Protein AF-A0AAW7U6W5-F1 (afdb_monomer_lite)

Foldseek 3Di:
DPVVVVVVVVVPDDPPPDLDPVVLVVLVVQQVVLVPDPCCVPPNRVSVVVNVVSVVVVVVVVVVVVVVVVVVVVVVVLPPFDADCPPQVPLVPPLVLFDWDDDPSVRFIFTGGSRNTGDGTD

pLDDT: mean 80.53, std 15.98, range [48.88, 97.25]

Radius of gyration: 28.73 Å; chains: 1; bounding box: 65×25×68 Å

Structure (mmCIF, N/CA/C/O backbone):
data_AF-A0AAW7U6W5-F1
#
_entry.id   AF-A0AAW7U6W5-F1
#
loop_
_atom_site.group_PDB
_atom_site.id
_atom_site.type_symbol
_atom_site.label_atom_id
_atom_site.label_alt_id
_atom_site.label_comp_id
_atom_site.label_asym_id
_atom_site.label_entity_id
_atom_site.label_seq_id
_atom_site.pdbx_PDB_ins_code
_atom_site.Cartn_x
_atom_site.Cartn_y
_atom_site.Cartn_z
_atom_site.occupancy
_atom_site.B_iso_or_equiv
_atom_site.auth_seq_id
_atom_site.auth_comp_id
_atom_site.auth_asym_id
_atom_site.auth_atom_id
_atom_site.pdbx_PDB_model_num
ATOM 1 N N . MET A 1 1 ? -26.420 13.282 -34.050 1.00 49.53 1 MET A N 1
ATOM 2 C CA . MET A 1 1 ? -26.349 13.558 -32.595 1.00 49.53 1 MET A CA 1
ATOM 3 C C . MET A 1 1 ? -26.467 12.297 -31.712 1.00 49.53 1 MET A C 1
ATOM 5 O O . MET A 1 1 ? -26.846 12.411 -30.561 1.00 49.53 1 MET A O 1
ATOM 9 N N . LYS A 1 2 ? -26.113 11.088 -32.197 1.00 52.47 2 LYS A N 1
ATOM 10 C CA . LYS A 1 2 ? -26.179 9.834 -31.404 1.00 52.47 2 LYS A CA 1
ATOM 11 C C . LYS A 1 2 ? -24.829 9.360 -30.837 1.00 52.47 2 LYS A C 1
ATOM 13 O O . LYS A 1 2 ? -24.811 8.529 -29.944 1.00 52.47 2 LYS A O 1
ATOM 18 N N . LYS A 1 3 ? -23.702 9.899 -31.324 1.00 54.91 3 LYS A N 1
ATOM 19 C CA . LYS A 1 3 ? -22.348 9.456 -30.929 1.00 54.91 3 LYS A CA 1
ATOM 20 C C . LYS A 1 3 ? -21.832 10.088 -29.626 1.00 54.91 3 LYS A C 1
ATOM 22 O O . LYS A 1 3 ? -20.951 9.521 -29.002 1.00 54.91 3 LYS A O 1
ATOM 27 N N . PHE A 1 4 ? -22.403 11.214 -29.193 1.00 55.28 4 PHE A N 1
ATOM 28 C CA . PHE A 1 4 ? -21.968 11.915 -27.974 1.00 55.28 4 PHE A CA 1
ATOM 29 C C . PHE A 1 4 ? -22.601 11.376 -26.684 1.00 55.28 4 PHE A C 1
ATOM 31 O O . PHE A 1 4 ? -22.027 11.538 -25.614 1.00 55.28 4 PHE A O 1
ATOM 38 N N . VAL A 1 5 ? -23.742 10.684 -26.772 1.00 58.44 5 VAL A N 1
ATOM 39 C CA . VAL A 1 5 ? -24.439 10.139 -25.592 1.00 58.44 5 VAL A CA 1
ATOM 40 C C . VAL A 1 5 ? -23.678 8.953 -24.985 1.00 58.44 5 VAL A C 1
ATOM 42 O O . VAL A 1 5 ? -23.686 8.774 -23.772 1.00 58.44 5 VAL A O 1
ATOM 45 N N . LEU A 1 6 ? -22.951 8.186 -25.806 1.00 54.88 6 LEU A N 1
ATOM 46 C CA . LEU A 1 6 ? -22.200 7.015 -25.344 1.00 54.88 6 LEU A CA 1
ATOM 47 C C . LEU A 1 6 ? -20.963 7.389 -24.505 1.00 54.88 6 LEU A C 1
ATOM 49 O O . LEU A 1 6 ? -20.530 6.597 -23.677 1.00 54.88 6 LEU A O 1
ATOM 53 N N . MET A 1 7 ? -20.400 8.590 -24.690 1.00 54.94 7 MET A N 1
ATOM 54 C CA . MET A 1 7 ? -19.175 8.989 -23.985 1.00 54.94 7 MET A CA 1
ATOM 55 C C . MET A 1 7 ? -19.435 9.496 -22.557 1.00 54.94 7 MET A C 1
ATOM 57 O O . MET A 1 7 ? -18.565 9.391 -21.700 1.00 54.94 7 MET A O 1
ATOM 61 N N . ILE A 1 8 ? -20.642 9.999 -22.277 1.00 58.41 8 ILE A N 1
ATOM 62 C CA . ILE A 1 8 ? -21.007 10.546 -20.958 1.00 58.41 8 ILE A CA 1
ATOM 63 C C . ILE A 1 8 ? -21.337 9.424 -19.953 1.00 58.41 8 ILE A C 1
ATOM 65 O O . ILE A 1 8 ? -21.157 9.597 -18.752 1.00 58.41 8 ILE A O 1
ATOM 69 N N . LEU A 1 9 ? -21.741 8.239 -20.425 1.00 53.97 9 LEU A N 1
ATOM 70 C CA . LEU A 1 9 ? -22.121 7.108 -19.566 1.00 53.97 9 LEU A CA 1
ATOM 71 C C . LEU A 1 9 ? -20.937 6.312 -18.984 1.00 53.97 9 LEU A C 1
ATOM 73 O O . LEU A 1 9 ? -21.132 5.558 -18.037 1.00 53.97 9 LEU A O 1
ATOM 77 N N . LEU A 1 10 ? -19.718 6.489 -19.503 1.00 55.97 10 LEU A N 1
ATOM 78 C CA . LEU A 1 10 ? -18.516 5.782 -19.028 1.00 55.97 10 LEU A CA 1
ATOM 79 C C . LEU A 1 10 ? -17.794 6.483 -17.863 1.00 55.97 10 LEU A C 1
ATOM 81 O O . LEU A 1 10 ? -16.914 5.888 -17.252 1.00 55.97 10 LEU A O 1
ATOM 85 N N . PHE A 1 11 ? -18.172 7.719 -17.527 1.00 55.28 11 PHE A N 1
ATOM 86 C CA . PHE A 1 11 ? -17.549 8.489 -16.440 1.00 55.28 11 PHE A CA 1
ATOM 87 C C . PHE A 1 11 ? -18.251 8.345 -15.078 1.00 55.28 11 PHE A C 1
ATOM 89 O O . PHE A 1 11 ? -17.796 8.919 -14.094 1.00 55.28 11 PHE A O 1
ATOM 96 N N . ALA A 1 12 ? -19.357 7.598 -14.994 1.00 56.03 12 ALA A N 1
ATOM 97 C CA . ALA A 1 12 ? -20.267 7.665 -13.847 1.00 56.03 12 ALA A CA 1
ATOM 98 C C . ALA A 1 12 ? -20.014 6.645 -12.717 1.00 56.03 12 ALA A C 1
ATOM 100 O O . ALA A 1 12 ? -20.764 6.640 -11.745 1.00 56.03 12 ALA A O 1
ATOM 101 N N . SER A 1 13 ? -19.000 5.781 -12.792 1.00 52.22 13 SER A N 1
ATOM 102 C CA . SER A 1 13 ? -18.887 4.651 -11.853 1.00 52.22 13 SER A CA 1
ATOM 103 C C . SER A 1 13 ? -17.483 4.446 -11.291 1.00 52.22 13 SER A C 1
ATOM 105 O O . SER A 1 13 ? -16.871 3.398 -11.471 1.00 52.22 13 SER A O 1
ATOM 107 N N . THR A 1 14 ? -16.992 5.430 -10.542 1.00 56.03 14 THR A N 1
ATOM 108 C CA . THR A 1 14 ? -15.985 5.192 -9.497 1.00 56.03 14 THR A CA 1
ATOM 109 C C . THR A 1 14 ? -16.473 5.824 -8.201 1.00 56.03 14 THR A C 1
ATOM 111 O O . THR A 1 14 ? -16.015 6.888 -7.788 1.00 56.03 14 THR A O 1
ATOM 114 N N . SER A 1 15 ? -17.458 5.187 -7.570 1.00 48.88 15 SER A N 1
ATOM 115 C CA . SER A 1 15 ? -17.798 5.468 -6.179 1.00 48.88 15 SER A CA 1
ATOM 116 C C . SER A 1 15 ? -16.624 5.006 -5.318 1.00 48.88 15 SER A C 1
ATOM 118 O O . SER A 1 15 ? -16.520 3.836 -4.959 1.00 48.88 15 SER A O 1
ATOM 120 N N . SER A 1 16 ? -15.694 5.915 -5.039 1.00 58.03 16 SER A N 1
ATOM 121 C CA . SER A 1 16 ? -14.663 5.706 -4.028 1.00 58.03 16 SER A CA 1
ATOM 122 C C . SER A 1 16 ? -15.344 5.741 -2.664 1.00 58.03 16 SER A C 1
ATOM 124 O O . SER A 1 16 ? -15.459 6.796 -2.046 1.00 58.03 16 SER A O 1
ATOM 126 N N . PHE A 1 17 ? -15.856 4.596 -2.216 1.00 60.72 17 PHE A N 1
ATOM 127 C CA . PHE A 1 17 ? -16.345 4.425 -0.851 1.00 60.72 17 PHE A CA 1
ATOM 128 C C . PHE A 1 17 ? -15.138 4.362 0.085 1.00 60.72 17 PHE A C 1
ATOM 130 O O . PHE A 1 17 ? -14.693 3.285 0.465 1.00 60.72 17 PHE A O 1
ATOM 137 N N . ALA A 1 18 ? -14.553 5.512 0.405 1.00 69.19 18 ALA A N 1
ATOM 138 C CA . ALA A 1 18 ? -13.597 5.588 1.498 1.00 69.19 18 ALA A CA 1
ATOM 139 C C . ALA A 1 18 ? -14.362 5.408 2.814 1.00 69.19 18 ALA A C 1
ATOM 141 O O . ALA A 1 18 ? -15.417 6.017 3.003 1.00 69.19 18 ALA A O 1
ATOM 142 N N . VAL A 1 19 ? -13.846 4.559 3.703 1.00 79.00 19 VAL A N 1
ATOM 143 C CA . VAL A 1 19 ? -14.361 4.471 5.072 1.00 79.00 19 VAL A CA 1
ATOM 144 C C . VAL A 1 19 ? -14.105 5.819 5.750 1.00 79.00 19 VAL A C 1
ATOM 146 O O . VAL A 1 19 ? -12.971 6.294 5.775 1.00 79.00 19 VAL A O 1
ATOM 149 N N . ASP A 1 20 ? -15.163 6.456 6.251 1.00 86.38 20 ASP A N 1
ATOM 150 C CA . ASP A 1 20 ? -15.054 7.740 6.943 1.00 86.38 20 ASP A CA 1
ATOM 151 C C . ASP A 1 20 ? -14.384 7.529 8.316 1.00 86.38 20 ASP A C 1
ATOM 153 O O . ASP A 1 20 ? -14.931 6.787 9.143 1.00 86.38 20 ASP A O 1
ATOM 157 N N . PRO A 1 21 ? -13.226 8.162 8.594 1.00 86.50 21 PRO A N 1
ATOM 158 C CA . PRO A 1 21 ? -12.551 8.030 9.884 1.00 86.50 21 PRO A CA 1
ATOM 159 C C . PRO A 1 21 ? -13.430 8.470 11.063 1.00 86.50 21 PRO A C 1
ATOM 161 O O . PRO A 1 21 ? -13.305 7.915 12.156 1.00 86.50 21 PRO A O 1
ATOM 164 N N . PHE A 1 22 ? -14.348 9.420 10.855 1.00 91.69 22 PHE A N 1
ATOM 165 C CA . PHE A 1 22 ? -15.279 9.850 11.896 1.00 91.69 22 PHE A CA 1
ATOM 166 C C . PHE A 1 22 ? -16.277 8.745 12.266 1.00 91.69 22 PHE A C 1
ATOM 168 O O . PHE A 1 22 ? -16.563 8.532 13.447 1.00 91.69 22 PHE A O 1
ATOM 175 N N . GLU A 1 23 ? -16.786 8.007 11.278 1.00 90.12 23 GLU A N 1
ATOM 176 C CA . GLU A 1 23 ? -17.698 6.888 11.525 1.00 90.12 23 GLU A CA 1
ATOM 177 C C . GLU A 1 23 ? -16.985 5.735 12.244 1.00 90.12 23 GLU A C 1
ATOM 179 O O . GLU A 1 23 ? -17.552 5.156 13.172 1.00 90.12 23 GLU A O 1
ATOM 184 N N . VAL A 1 24 ? -15.718 5.456 11.918 1.00 93.38 24 VAL A N 1
ATOM 185 C CA . VAL A 1 24 ? -14.913 4.460 12.652 1.00 93.38 24 VAL A CA 1
ATOM 186 C C . VAL A 1 24 ? -14.775 4.848 14.124 1.00 93.38 24 VAL A C 1
ATOM 188 O O . VAL A 1 24 ? -15.095 4.041 14.996 1.00 93.38 24 VAL A O 1
ATOM 191 N N . GLU A 1 25 ? -14.380 6.091 14.418 1.00 94.31 25 GLU A N 1
ATOM 192 C CA . GLU A 1 25 ? -14.225 6.578 15.797 1.00 94.31 25 GLU A CA 1
ATOM 193 C C . GLU A 1 25 ? -15.556 6.536 16.569 1.00 94.31 25 GLU A C 1
ATOM 195 O O . GLU A 1 25 ? -15.628 6.146 17.743 1.00 94.31 25 GLU A O 1
ATOM 200 N N . ARG A 1 26 ? -16.649 6.917 15.902 1.00 95.75 26 ARG A N 1
ATOM 201 C CA . ARG A 1 26 ? -17.996 6.865 16.469 1.00 95.75 26 ARG A CA 1
ATOM 202 C C . ARG A 1 26 ? -18.386 5.435 16.846 1.00 95.75 26 ARG A C 1
ATOM 204 O O . ARG A 1 26 ? -18.859 5.214 17.964 1.00 95.75 26 ARG A O 1
ATOM 211 N N . VAL A 1 27 ? -18.195 4.477 15.940 1.00 96.19 27 VAL A N 1
ATOM 212 C CA . VAL A 1 27 ? -18.525 3.060 16.164 1.00 96.19 27 VAL A CA 1
ATOM 213 C C . VAL A 1 27 ? -17.603 2.446 17.220 1.00 96.19 27 VAL A C 1
ATOM 215 O O . VAL A 1 27 ? -18.064 1.673 18.063 1.00 96.19 27 VAL A O 1
ATOM 218 N N . GLU A 1 28 ? -16.331 2.841 17.260 1.00 96.88 28 GLU A N 1
ATOM 219 C CA . GLU A 1 28 ? -15.380 2.428 18.292 1.00 96.88 28 GLU A CA 1
ATOM 220 C C . GLU A 1 28 ? -15.840 2.851 19.693 1.00 96.88 28 GLU A C 1
ATOM 222 O O . GLU A 1 28 ? -15.861 2.038 20.626 1.00 96.88 28 GLU A O 1
ATOM 227 N N . ARG A 1 29 ? -16.301 4.099 19.841 1.00 96.44 29 ARG A N 1
ATOM 228 C CA . ARG A 1 29 ? -16.856 4.600 21.106 1.00 96.44 29 ARG A CA 1
ATOM 229 C C . ARG A 1 29 ? -18.088 3.798 21.534 1.00 96.44 29 ARG A C 1
ATOM 231 O O . ARG A 1 29 ? -18.183 3.411 22.701 1.00 96.44 29 ARG A O 1
ATOM 238 N N . SER A 1 30 ? -18.994 3.495 20.605 1.00 96.06 30 SER A N 1
ATOM 239 C CA . SER A 1 30 ? -20.170 2.650 20.867 1.00 96.06 30 SER A CA 1
ATOM 240 C C . SER A 1 30 ? -19.777 1.232 21.291 1.00 96.06 30 SER A C 1
ATOM 242 O O . SER A 1 30 ? -20.274 0.732 22.299 1.00 96.06 30 SER A O 1
ATOM 244 N N . CYS A 1 31 ? -18.813 0.615 20.603 1.00 97.25 31 CYS A N 1
ATOM 245 C CA . CYS A 1 31 ? -18.270 -0.693 20.970 1.00 97.25 31 CYS A CA 1
ATOM 246 C C . CYS A 1 31 ? -17.680 -0.691 22.391 1.00 97.25 31 CYS A C 1
ATOM 248 O O . CYS A 1 31 ? -17.894 -1.627 23.165 1.00 97.25 31 CYS A O 1
ATOM 250 N N . LYS A 1 32 ? -16.971 0.376 22.781 1.00 96.88 32 LYS A N 1
ATOM 251 C CA . LYS A 1 32 ? -16.437 0.520 24.143 1.00 96.88 32 LYS A CA 1
ATOM 252 C C . LYS A 1 32 ? -17.551 0.554 25.193 1.00 96.88 32 LYS A C 1
ATOM 254 O O . LYS A 1 32 ? -17.427 -0.108 26.224 1.00 96.88 32 LYS A O 1
ATOM 259 N N . HIS A 1 33 ? -18.643 1.270 24.920 1.00 95.94 33 HIS A N 1
ATOM 260 C CA . HIS A 1 33 ? -19.814 1.285 25.798 1.00 95.94 33 HIS A CA 1
ATOM 261 C C . HIS A 1 33 ? -20.467 -0.097 25.910 1.00 95.94 33 HIS A C 1
ATOM 263 O O . HIS A 1 33 ? -20.682 -0.574 27.025 1.00 95.94 33 HIS A O 1
ATOM 269 N N . GLU A 1 34 ? -20.707 -0.777 24.788 1.00 95.81 34 GLU A N 1
ATOM 270 C CA . GLU A 1 34 ? -21.303 -2.119 24.766 1.00 95.81 34 GLU A CA 1
ATOM 271 C C . GLU A 1 3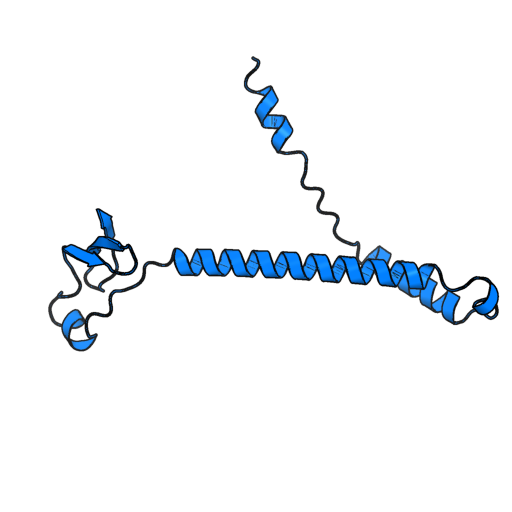4 ? -20.456 -3.145 25.531 1.00 95.81 34 GLU A C 1
ATOM 273 O O . GLU A 1 34 ? -20.988 -3.913 26.331 1.00 95.81 34 GLU A O 1
ATOM 278 N N . LYS A 1 35 ? -19.126 -3.112 25.373 1.00 95.50 35 LYS A N 1
ATOM 279 C CA . LYS A 1 35 ? -18.201 -4.000 26.099 1.00 95.50 35 LYS A CA 1
ATOM 280 C C . LYS A 1 35 ? -18.271 -3.841 27.615 1.00 95.50 35 LYS A C 1
ATOM 282 O O . LYS A 1 35 ? -18.050 -4.825 28.323 1.00 95.50 35 LYS A O 1
ATOM 287 N N . SER A 1 36 ? -18.551 -2.626 28.088 1.00 94.62 36 SER A N 1
ATOM 288 C CA . SER A 1 36 ? -18.702 -2.299 29.513 1.00 94.62 36 SER A CA 1
ATOM 289 C C . SER A 1 36 ? -20.112 -2.543 30.063 1.00 94.62 36 SER A C 1
ATOM 291 O O . SER A 1 36 ? -20.322 -2.443 31.270 1.00 94.62 36 SER A O 1
ATOM 293 N N . SER A 1 37 ? -21.083 -2.864 29.203 1.00 93.94 37 SER A N 1
ATOM 294 C CA . SER A 1 37 ? -22.467 -3.085 29.612 1.00 93.94 37 SER A CA 1
ATOM 295 C C . SER A 1 37 ? -22.635 -4.408 30.354 1.00 93.94 37 SER A C 1
ATOM 297 O O . SER A 1 37 ? -22.196 -5.460 29.893 1.00 93.94 37 SER A O 1
ATOM 299 N N . ILE A 1 38 ? -23.385 -4.381 31.457 1.00 94.31 38 ILE A N 1
ATOM 300 C CA . ILE A 1 38 ? -23.816 -5.593 32.171 1.00 94.31 38 ILE A CA 1
ATOM 301 C C . ILE A 1 38 ? -24.736 -6.482 31.319 1.00 94.31 38 ILE A C 1
ATOM 303 O O . ILE A 1 38 ? -24.879 -7.672 31.575 1.00 94.31 38 ILE A O 1
ATOM 307 N N . LEU A 1 39 ? -25.363 -5.909 30.288 1.00 93.19 39 LEU A N 1
ATOM 308 C CA . LEU A 1 39 ? -26.288 -6.613 29.402 1.00 93.19 39 LEU A CA 1
ATOM 309 C C . LEU A 1 39 ? -25.599 -7.217 28.172 1.00 93.19 39 LEU A C 1
ATOM 311 O O . LEU A 1 39 ? -26.277 -7.785 27.314 1.00 93.19 39 LEU A O 1
ATOM 315 N N . ARG A 1 40 ? -24.269 -7.108 28.080 1.00 93.88 40 ARG A N 1
ATOM 316 C CA . ARG A 1 40 ? -23.475 -7.623 26.961 1.00 93.88 40 ARG A CA 1
ATOM 317 C C . ARG A 1 40 ? -23.746 -9.097 26.684 1.00 93.88 40 ARG A C 1
ATOM 319 O O . ARG A 1 40 ? -23.937 -9.472 25.539 1.00 93.88 40 ARG A O 1
ATOM 326 N N . ASP A 1 41 ? -23.825 -9.928 27.715 1.00 94.12 41 ASP A N 1
ATOM 327 C CA . ASP A 1 41 ? -23.989 -11.373 27.519 1.00 94.12 41 ASP A CA 1
ATOM 328 C C . ASP A 1 41 ? -25.390 -11.736 26.985 1.00 94.12 41 ASP A C 1
ATOM 330 O O . ASP A 1 41 ? -25.596 -12.828 26.463 1.00 94.12 41 ASP A O 1
ATOM 334 N N . ARG A 1 42 ? -26.358 -10.808 27.077 1.00 94.81 42 ARG A N 1
ATOM 335 C CA . ARG A 1 42 ? -27.718 -10.980 26.548 1.00 94.81 42 ARG A CA 1
ATOM 336 C C . ARG A 1 42 ? -27.890 -10.407 25.143 1.00 94.81 42 ARG A C 1
ATOM 338 O O . ARG A 1 42 ? -28.580 -11.019 24.336 1.00 94.81 42 ARG A O 1
ATOM 345 N N . TYR A 1 43 ? -27.326 -9.231 24.870 1.00 93.12 43 TYR A N 1
ATOM 346 C CA . TYR A 1 43 ? -27.536 -8.519 23.599 1.00 93.12 43 TYR A CA 1
ATOM 347 C C . TYR A 1 43 ? -26.315 -8.527 22.673 1.00 93.12 43 TYR A C 1
ATOM 349 O O . TYR A 1 43 ? -26.406 -8.068 21.538 1.00 93.12 43 TYR A O 1
ATOM 357 N N . GLY A 1 44 ? -25.185 -9.054 23.137 1.00 95.06 44 GLY A N 1
ATOM 358 C CA . GLY A 1 44 ? -23.92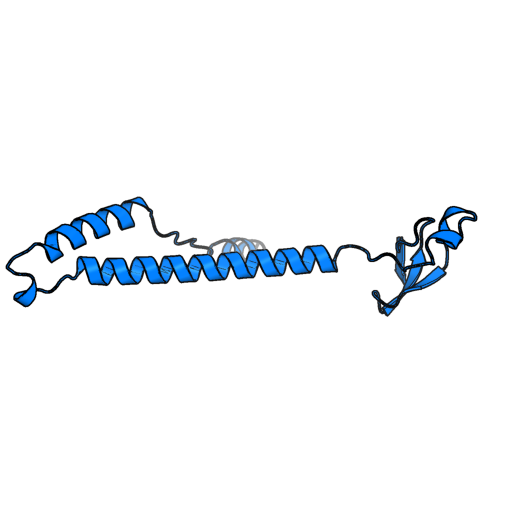0 -9.035 22.420 1.00 95.06 44 GLY A CA 1
ATOM 359 C C . GLY A 1 44 ? -23.298 -7.641 22.348 1.00 95.06 44 GLY A C 1
ATOM 360 O O . GLY A 1 44 ? -23.531 -6.776 23.197 1.00 95.06 44 GLY A O 1
ATOM 361 N N . THR A 1 45 ? -22.478 -7.452 21.315 1.00 96.94 45 THR A N 1
ATOM 362 C CA . THR A 1 45 ? -21.780 -6.195 21.014 1.00 96.94 45 THR A CA 1
ATOM 363 C C . THR A 1 45 ? -21.848 -5.870 19.514 1.00 96.94 45 THR A C 1
ATOM 365 O O . THR A 1 45 ? -20.829 -5.952 18.818 1.00 96.94 45 THR A O 1
ATOM 368 N N . PRO A 1 46 ? -23.034 -5.536 18.975 1.00 96.62 46 PRO A N 1
ATOM 369 C CA . PRO A 1 46 ? -23.221 -5.333 17.538 1.00 96.62 46 PRO A CA 1
ATOM 370 C C . PRO A 1 46 ? -22.355 -4.201 16.963 1.00 96.62 46 PRO A C 1
ATOM 372 O O . PRO A 1 46 ? -21.933 -4.286 15.806 1.00 96.62 46 PRO A O 1
ATOM 375 N N . SER A 1 47 ? -22.038 -3.165 17.750 1.00 96.81 47 SER A N 1
ATOM 376 C CA . SER A 1 47 ? -21.122 -2.103 17.316 1.00 96.81 47 SER A CA 1
ATOM 377 C C . SER A 1 47 ? -19.689 -2.614 17.198 1.00 96.81 47 SER A C 1
ATOM 379 O O . SER A 1 47 ? -18.960 -2.181 16.311 1.00 96.81 47 SER A O 1
ATOM 381 N N . CYS A 1 48 ? -19.270 -3.559 18.042 1.00 96.50 48 CYS A N 1
ATOM 382 C CA . CYS A 1 48 ? -17.953 -4.185 17.909 1.00 96.50 48 CYS A CA 1
ATOM 383 C C . CYS A 1 48 ? -17.869 -5.095 16.680 1.00 96.50 48 CYS A C 1
ATOM 385 O O . CYS A 1 48 ? -16.851 -5.086 15.990 1.00 96.50 48 CYS A O 1
ATOM 387 N N . ASP A 1 49 ? -18.942 -5.825 16.370 1.00 97.00 49 ASP A N 1
ATOM 388 C CA . ASP A 1 49 ? -19.011 -6.635 15.150 1.00 97.00 49 ASP A CA 1
ATOM 389 C C . ASP A 1 49 ? -18.971 -5.742 13.905 1.00 97.00 49 ASP A C 1
ATOM 391 O O . ASP A 1 49 ? -18.323 -6.060 12.907 1.00 97.00 49 ASP A O 1
ATOM 395 N N . HIS A 1 50 ? -19.651 -4.592 13.961 1.00 96.06 50 HIS A N 1
ATOM 396 C CA . HIS A 1 50 ? -19.592 -3.603 12.894 1.00 96.06 50 HIS A CA 1
ATOM 397 C C . HIS A 1 50 ? -18.198 -2.995 12.738 1.00 96.06 50 HIS A C 1
ATOM 399 O O . HIS A 1 50 ? -17.716 -2.905 11.609 1.00 96.06 50 HIS A O 1
ATOM 405 N N . LEU A 1 51 ? -17.545 -2.641 13.847 1.00 96.62 51 LEU A N 1
ATOM 406 C CA . LEU A 1 51 ? -16.180 -2.122 13.852 1.00 96.62 51 LEU A CA 1
ATOM 407 C C . LEU A 1 51 ? -15.201 -3.109 13.206 1.00 96.62 51 LEU A C 1
ATOM 409 O O . LEU A 1 51 ? -14.361 -2.704 12.408 1.00 96.62 51 LEU A O 1
ATOM 413 N N . GLY A 1 52 ? -15.353 -4.407 13.495 1.00 95.50 52 GLY A N 1
ATOM 414 C CA . GLY A 1 52 ? -14.567 -5.463 12.857 1.00 95.50 52 GLY A CA 1
ATOM 415 C C . GLY A 1 52 ? -14.668 -5.418 11.331 1.00 95.50 52 GLY A C 1
ATOM 416 O O . GLY A 1 52 ? -13.645 -5.368 10.652 1.00 95.50 52 GLY A O 1
ATOM 417 N N . ARG A 1 53 ? -15.892 -5.317 10.797 1.00 94.94 53 ARG A N 1
ATOM 418 C CA . ARG A 1 53 ? -16.121 -5.198 9.346 1.00 94.94 53 ARG A CA 1
ATOM 419 C C . ARG A 1 53 ? -15.504 -3.931 8.751 1.00 94.94 53 ARG A C 1
ATOM 421 O O . ARG A 1 53 ? -14.978 -3.978 7.645 1.00 94.94 53 ARG A O 1
ATOM 428 N N . LEU A 1 54 ? -15.560 -2.801 9.462 1.00 93.88 54 LEU A N 1
ATOM 429 C CA . LEU A 1 54 ? -14.949 -1.552 8.991 1.00 93.88 54 LEU A CA 1
ATOM 430 C C . LEU A 1 54 ? -13.426 -1.687 8.860 1.00 93.88 54 LEU A C 1
ATOM 432 O O . LEU A 1 54 ? -12.873 -1.292 7.836 1.00 93.88 54 LEU A O 1
ATOM 436 N N . TYR A 1 55 ? -12.760 -2.308 9.837 1.00 93.75 55 TYR A N 1
ATOM 437 C CA . TYR A 1 55 ? -11.316 -2.550 9.765 1.00 93.75 55 TYR A CA 1
ATOM 438 C C . TYR A 1 55 ? -10.920 -3.564 8.688 1.00 93.75 55 TYR A C 1
ATOM 440 O O . TYR A 1 55 ? -9.853 -3.438 8.087 1.00 93.75 55 TYR A O 1
ATOM 448 N N . GLU A 1 56 ? -11.749 -4.576 8.432 1.00 94.19 56 GLU A N 1
ATOM 449 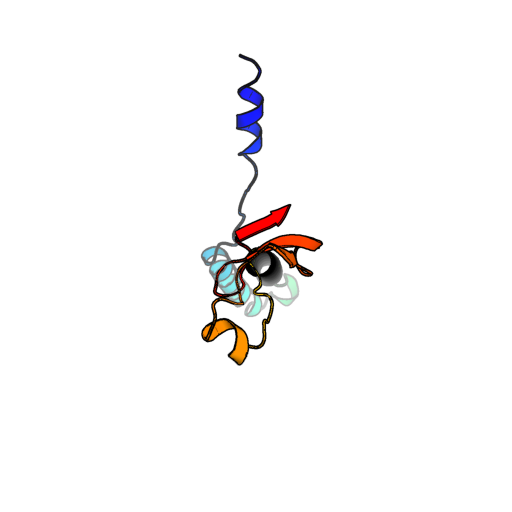C CA . GLU A 1 56 ? -11.525 -5.513 7.325 1.00 94.19 56 GLU A CA 1
ATOM 450 C C . GLU A 1 56 ? -11.578 -4.793 5.976 1.00 94.19 56 GLU A C 1
ATOM 452 O O . GLU A 1 56 ? -10.645 -4.916 5.181 1.00 94.19 56 GLU A O 1
ATOM 457 N N . LEU A 1 57 ? -12.602 -3.962 5.763 1.00 91.69 57 LEU A N 1
ATOM 458 C CA . LEU A 1 57 ? -12.731 -3.142 4.557 1.00 91.69 57 LEU A CA 1
ATOM 459 C C . LEU A 1 57 ? -11.548 -2.182 4.387 1.00 91.69 57 LEU A C 1
ATOM 461 O O . LEU A 1 57 ? -11.009 -2.055 3.289 1.00 91.69 57 LEU A O 1
ATOM 465 N N . GLU A 1 58 ? -11.113 -1.519 5.461 1.00 90.69 58 GLU A N 1
ATOM 466 C CA . GLU A 1 58 ? -9.952 -0.624 5.423 1.00 90.69 58 GLU A CA 1
ATOM 467 C C . GLU A 1 58 ? -8.676 -1.373 5.008 1.00 90.69 58 GLU A C 1
ATOM 469 O O . GLU A 1 58 ? -7.928 -0.912 4.139 1.00 90.69 58 GLU A O 1
ATOM 474 N N . ARG A 1 59 ? -8.462 -2.575 5.557 1.00 91.69 59 ARG A N 1
ATOM 475 C CA . ARG A 1 59 ? -7.324 -3.430 5.202 1.00 91.69 59 ARG A CA 1
ATOM 476 C C . ARG A 1 59 ? -7.366 -3.842 3.732 1.00 91.69 59 ARG A C 1
ATOM 478 O O . ARG A 1 59 ? -6.346 -3.763 3.047 1.00 91.69 59 ARG A O 1
ATOM 485 N N . GLU A 1 60 ? -8.526 -4.255 3.226 1.00 91.12 60 GLU A N 1
ATOM 486 C CA . GLU A 1 60 ? -8.705 -4.596 1.809 1.00 91.12 60 GLU A CA 1
ATOM 487 C C . GLU A 1 60 ? -8.395 -3.403 0.897 1.00 91.12 60 GLU A C 1
ATOM 489 O O . GLU A 1 60 ? -7.648 -3.534 -0.076 1.00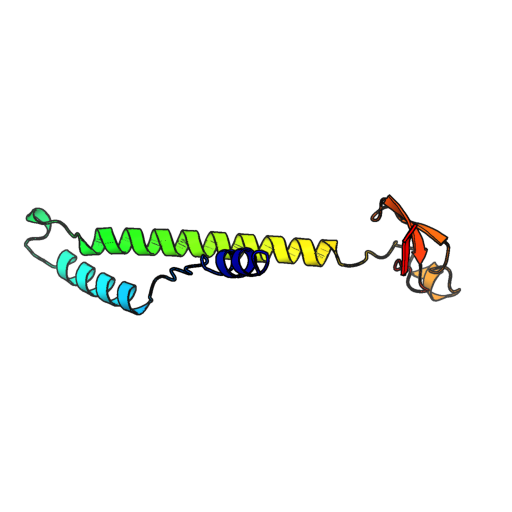 91.12 60 GLU A O 1
ATOM 494 N N . GLN A 1 61 ? -8.891 -2.212 1.242 1.00 90.56 61 GLN A N 1
ATOM 495 C CA . GLN A 1 61 ? -8.604 -0.987 0.495 1.00 90.56 61 GLN A CA 1
ATOM 496 C C . GLN A 1 61 ? -7.114 -0.641 0.497 1.00 90.56 61 GLN A C 1
ATOM 498 O O . GLN A 1 61 ? -6.571 -0.223 -0.531 1.00 90.56 61 GLN A O 1
ATOM 503 N N . GLN A 1 62 ? -6.435 -0.832 1.627 1.00 91.50 62 GLN A N 1
ATOM 504 C CA . GLN A 1 62 ? -4.996 -0.625 1.727 1.00 91.50 62 GLN A CA 1
ATOM 505 C C . GLN A 1 62 ? -4.223 -1.607 0.837 1.00 91.50 62 GLN A C 1
ATOM 507 O O . GLN A 1 62 ? -3.310 -1.188 0.123 1.00 91.50 62 GLN A O 1
ATOM 512 N N . HIS A 1 63 ? -4.611 -2.886 0.814 1.00 91.56 63 HIS A N 1
ATOM 513 C CA . HIS A 1 63 ? -3.996 -3.881 -0.067 1.00 91.56 63 HIS A CA 1
ATOM 514 C C . HIS A 1 63 ? -4.175 -3.537 -1.548 1.00 91.56 63 HIS A C 1
ATOM 516 O O . HIS A 1 63 ? -3.213 -3.617 -2.311 1.00 91.56 63 HIS A O 1
ATOM 522 N N . ILE A 1 64 ? -5.371 -3.103 -1.956 1.00 91.12 64 ILE A N 1
ATOM 523 C CA . ILE A 1 64 ? -5.635 -2.680 -3.339 1.00 91.12 64 ILE A CA 1
ATOM 524 C C . ILE A 1 64 ? -4.774 -1.469 -3.710 1.00 91.12 64 ILE A C 1
ATOM 526 O O . ILE A 1 64 ? -4.188 -1.433 -4.793 1.00 91.12 64 ILE A O 1
ATOM 530 N N . ARG A 1 65 ? -4.667 -0.484 -2.810 1.00 91.25 65 ARG A N 1
ATOM 531 C CA . ARG A 1 65 ? -3.831 0.704 -3.022 1.00 91.25 65 ARG A CA 1
ATOM 532 C C . ARG A 1 65 ? -2.366 0.328 -3.207 1.00 91.25 65 ARG A C 1
ATOM 534 O O . ARG A 1 65 ? -1.763 0.740 -4.192 1.00 91.25 65 ARG A O 1
ATOM 541 N N . TYR A 1 66 ? -1.834 -0.503 -2.315 1.00 92.81 66 TYR A N 1
ATOM 542 C CA . TYR A 1 66 ? -0.463 -0.995 -2.408 1.00 92.81 66 TYR A CA 1
ATOM 543 C C . TYR A 1 66 ? -0.217 -1.764 -3.712 1.00 92.81 66 TYR A C 1
ATOM 545 O O . TYR A 1 66 ? 0.780 -1.528 -4.387 1.00 92.81 66 TYR A O 1
ATOM 553 N N . ALA A 1 67 ? -1.141 -2.644 -4.110 1.00 92.62 67 ALA A N 1
ATOM 554 C CA . ALA A 1 67 ? -1.028 -3.387 -5.363 1.00 92.62 67 ALA A CA 1
ATOM 555 C C . ALA A 1 67 ? -1.008 -2.455 -6.587 1.00 92.62 67 ALA A C 1
ATOM 557 O O . ALA A 1 67 ? -0.219 -2.666 -7.508 1.00 92.62 67 ALA A O 1
ATOM 558 N N . ARG A 1 68 ? -1.829 -1.394 -6.590 1.00 92.56 68 ARG A N 1
ATOM 559 C CA . ARG A 1 68 ? -1.797 -0.369 -7.643 1.00 92.56 68 ARG A CA 1
ATOM 560 C C . ARG A 1 68 ? -0.459 0.367 -7.662 1.00 92.56 68 ARG A C 1
ATOM 562 O O . ARG A 1 68 ? 0.154 0.453 -8.718 1.00 92.56 68 ARG A O 1
ATOM 569 N N . GLU A 1 69 ? 0.003 0.862 -6.516 1.00 91.56 69 GLU A N 1
ATOM 570 C CA . GLU A 1 69 ? 1.283 1.576 -6.407 1.00 91.56 69 GLU A CA 1
ATOM 571 C C . GLU A 1 69 ? 2.461 0.705 -6.857 1.00 91.56 69 GLU A C 1
ATOM 573 O O . GLU A 1 69 ? 3.364 1.179 -7.552 1.00 91.56 69 GLU A O 1
ATOM 578 N N . PHE A 1 70 ? 2.430 -0.582 -6.509 1.00 92.62 70 PHE A N 1
ATOM 579 C CA . PHE A 1 70 ? 3.414 -1.559 -6.948 1.00 92.62 70 PHE A CA 1
ATOM 580 C C . PHE A 1 70 ? 3.389 -1.738 -8.468 1.00 92.62 70 PHE A C 1
ATOM 582 O O . PHE A 1 70 ? 4.435 -1.600 -9.101 1.00 92.62 70 PHE A O 1
ATOM 589 N N . ASN A 1 71 ? 2.217 -1.964 -9.066 1.00 91.81 71 ASN A N 1
ATOM 590 C CA . ASN A 1 71 ? 2.087 -2.108 -10.517 1.00 91.81 71 ASN A CA 1
ATOM 591 C C . ASN A 1 71 ? 2.557 -0.847 -11.251 1.00 91.81 71 ASN A C 1
ATOM 593 O O . ASN A 1 71 ? 3.368 -0.941 -12.166 1.00 91.81 71 A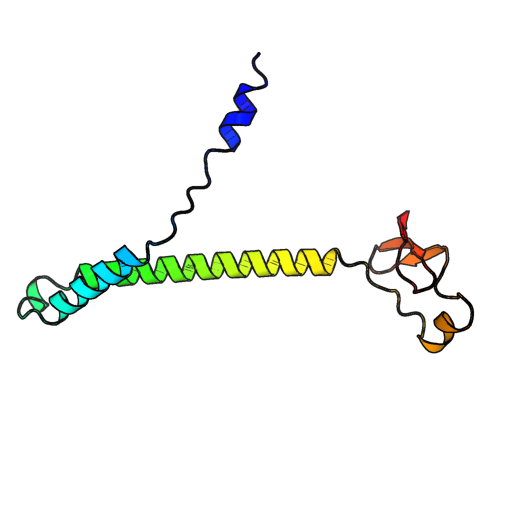SN A O 1
ATOM 597 N N . GLU A 1 72 ? 2.149 0.338 -10.796 1.00 91.06 72 GLU A N 1
ATOM 598 C CA . GLU A 1 72 ? 2.622 1.603 -11.365 1.00 91.06 72 GLU A CA 1
ATOM 599 C C . GLU A 1 72 ? 4.142 1.767 -11.221 1.00 91.06 72 GLU A C 1
ATOM 601 O O . GLU A 1 72 ? 4.806 2.302 -12.107 1.00 91.06 72 GLU A O 1
ATOM 606 N N . SER A 1 73 ? 4.729 1.314 -10.108 1.00 88.75 73 SER A N 1
ATOM 607 C CA . SER A 1 73 ? 6.183 1.335 -9.936 1.00 88.75 73 SER A CA 1
ATOM 608 C C . SER A 1 73 ? 6.887 0.381 -10.901 1.00 88.75 73 SER A C 1
ATOM 610 O O . SER A 1 73 ? 7.902 0.760 -11.483 1.00 88.75 73 SER A O 1
ATOM 612 N N . GLN A 1 74 ? 6.330 -0.812 -11.130 1.00 87.50 74 GLN A N 1
ATOM 613 C CA . GLN A 1 74 ? 6.854 -1.763 -12.105 1.00 87.50 74 GLN A CA 1
ATOM 614 C C . GLN A 1 74 ? 6.739 -1.222 -13.526 1.00 87.50 74 GLN A C 1
ATOM 616 O O . GLN A 1 74 ? 7.703 -1.325 -14.275 1.00 87.50 74 GLN A O 1
ATOM 621 N N . GLU A 1 75 ? 5.621 -0.590 -13.882 1.00 86.12 75 GLU A N 1
ATOM 622 C CA . GLU A 1 75 ? 5.449 0.070 -15.178 1.00 86.12 75 GLU A CA 1
ATOM 623 C C . GLU A 1 75 ? 6.460 1.203 -15.368 1.00 86.12 75 GLU A C 1
ATOM 625 O O . GLU A 1 75 ? 7.090 1.287 -16.419 1.00 86.12 75 GLU A O 1
ATOM 630 N N . ARG A 1 76 ? 6.698 2.034 -14.343 1.00 84.31 76 ARG A N 1
ATOM 631 C CA . ARG A 1 76 ? 7.737 3.078 -14.396 1.00 84.31 76 ARG A CA 1
ATOM 632 C C . ARG A 1 76 ? 9.136 2.493 -14.584 1.00 84.31 76 ARG A C 1
ATOM 634 O O . ARG A 1 76 ? 9.917 3.026 -15.370 1.00 84.31 76 ARG A O 1
ATOM 641 N N . ILE A 1 77 ? 9.458 1.404 -13.885 1.00 81.56 77 ILE A N 1
ATOM 642 C CA . ILE A 1 77 ? 10.748 0.716 -14.027 1.00 81.56 77 ILE A CA 1
ATOM 643 C C . ILE A 1 77 ? 10.869 0.098 -15.425 1.00 81.56 77 ILE A C 1
ATOM 645 O O . ILE A 1 77 ? 11.902 0.259 -16.068 1.00 81.56 77 ILE A O 1
ATOM 649 N N . ALA A 1 78 ? 9.818 -0.556 -15.921 1.00 79.12 78 ALA A N 1
ATOM 650 C CA . ALA A 1 78 ? 9.785 -1.163 -17.249 1.00 79.12 78 ALA A CA 1
ATOM 651 C C . ALA A 1 78 ? 9.870 -0.119 -18.374 1.00 79.12 78 ALA A C 1
ATOM 653 O O . ALA A 1 78 ? 10.517 -0.365 -19.385 1.00 79.12 78 ALA A O 1
ATOM 654 N N . ALA A 1 79 ? 9.270 1.059 -18.184 1.00 79.81 79 ALA A N 1
ATOM 655 C CA . ALA A 1 79 ? 9.348 2.181 -19.116 1.00 79.81 79 ALA A CA 1
ATOM 656 C C . ALA A 1 79 ? 10.680 2.945 -19.038 1.00 79.81 79 ALA A C 1
ATOM 658 O O . ALA A 1 79 ? 10.945 3.801 -19.882 1.00 79.81 79 ALA A O 1
ATOM 659 N N . THR A 1 80 ? 11.518 2.674 -18.031 1.00 76.19 80 THR A N 1
ATOM 660 C CA . THR A 1 80 ? 12.833 3.306 -17.936 1.00 76.19 80 THR A CA 1
ATOM 661 C C . THR A 1 80 ? 13.765 2.666 -18.967 1.00 76.19 80 THR A C 1
ATOM 663 O O . THR A 1 80 ? 14.047 1.468 -18.861 1.00 76.19 80 THR A O 1
ATOM 666 N N . PRO A 1 81 ? 14.284 3.432 -19.946 1.00 69.94 81 PRO A N 1
ATOM 667 C CA . PRO A 1 81 ? 15.153 2.881 -20.973 1.00 69.94 81 PRO A CA 1
ATOM 668 C C . PRO A 1 81 ? 16.414 2.320 -20.323 1.00 69.94 81 PRO A C 1
ATOM 670 O O . PRO A 1 81 ? 17.179 3.030 -19.663 1.00 69.94 81 PRO A O 1
ATOM 673 N N . GLN A 1 82 ? 16.633 1.022 -20.496 1.00 69.56 82 GLN A N 1
ATOM 674 C CA . GLN A 1 82 ? 17.782 0.363 -19.902 1.00 69.56 82 GLN A CA 1
ATOM 675 C C . GLN A 1 82 ? 19.038 0.602 -20.742 1.00 69.56 82 GLN A C 1
ATOM 677 O O . GLN A 1 82 ? 19.062 0.392 -21.957 1.00 69.56 82 GLN A O 1
ATOM 682 N N . ARG A 1 83 ? 20.112 1.015 -20.067 1.00 69.31 83 ARG A N 1
ATOM 683 C CA . ARG A 1 83 ? 21.438 1.182 -20.663 1.00 69.31 83 ARG A CA 1
ATOM 684 C C . ARG A 1 83 ? 22.034 -0.184 -20.982 1.00 69.31 83 ARG A C 1
ATOM 686 O O . ARG A 1 83 ? 22.176 -1.014 -20.084 1.00 69.31 83 ARG A O 1
ATOM 693 N N . ILE A 1 84 ? 22.503 -0.389 -22.209 1.00 65.75 84 ILE A N 1
ATOM 694 C CA . ILE A 1 84 ? 23.362 -1.544 -22.488 1.00 65.75 84 ILE A CA 1
ATOM 695 C C . ILE A 1 84 ? 24.691 -1.303 -21.763 1.00 65.75 84 ILE A C 1
ATOM 697 O O . ILE A 1 84 ? 25.339 -0.273 -21.970 1.00 65.75 84 ILE A O 1
ATOM 701 N N . ILE A 1 85 ? 25.107 -2.226 -20.888 1.00 57.22 85 ILE A N 1
ATOM 702 C CA . ILE A 1 85 ? 26.401 -2.138 -20.200 1.00 57.22 85 ILE A CA 1
ATOM 703 C C . ILE A 1 85 ? 27.507 -2.367 -21.233 1.00 57.22 85 ILE A C 1
ATOM 705 O O . ILE A 1 85 ? 28.021 -3.465 -21.405 1.00 57.22 85 ILE A O 1
ATOM 709 N N . VAL A 1 86 ? 27.892 -1.302 -21.929 1.00 56.22 86 VAL A N 1
ATOM 710 C CA . VAL A 1 86 ? 29.207 -1.219 -22.553 1.00 56.22 86 VAL A CA 1
ATOM 711 C C . VAL A 1 86 ? 30.172 -0.968 -21.406 1.00 56.22 86 VAL A C 1
ATOM 713 O O . VAL A 1 86 ? 29.962 -0.030 -20.624 1.00 56.22 86 VAL A O 1
ATOM 716 N N . GLU A 1 87 ? 31.166 -1.843 -21.266 1.00 56.59 87 GLU A N 1
ATOM 717 C CA . GLU A 1 87 ? 32.194 -1.792 -20.230 1.00 56.59 87 GLU A CA 1
ATOM 718 C C . GLU A 1 87 ? 32.615 -0.332 -19.994 1.00 56.59 87 GLU A C 1
ATOM 720 O O . GLU A 1 87 ? 33.069 0.363 -20.907 1.00 56.59 87 GLU A O 1
ATOM 725 N N . HIS A 1 88 ? 32.344 0.182 -18.786 1.00 51.25 88 HIS A N 1
ATOM 726 C CA . HIS A 1 88 ? 32.270 1.626 -18.497 1.00 51.25 88 HIS A CA 1
ATOM 727 C C . HIS A 1 88 ? 33.566 2.382 -18.852 1.00 51.25 88 HIS A C 1
ATOM 729 O O . HIS A 1 88 ? 33.547 3.586 -19.114 1.00 51.25 88 HIS A O 1
ATOM 735 N N . ARG A 1 89 ? 34.688 1.653 -18.889 1.00 51.09 89 ARG A N 1
ATOM 736 C CA . ARG A 1 89 ? 36.019 2.147 -19.242 1.00 51.09 89 ARG A CA 1
ATOM 737 C C . ARG A 1 89 ? 36.171 2.443 -20.744 1.00 51.09 89 ARG A C 1
ATOM 739 O O . ARG A 1 89 ? 36.880 3.377 -21.090 1.00 51.09 89 ARG A O 1
ATOM 746 N N . ILE A 1 90 ? 35.475 1.711 -21.617 1.00 48.97 90 ILE A N 1
ATOM 747 C CA . ILE A 1 90 ? 35.609 1.809 -23.082 1.00 48.97 90 ILE A CA 1
ATOM 748 C C . ILE A 1 90 ? 34.652 2.867 -23.663 1.00 48.97 90 ILE A C 1
ATOM 750 O O . ILE A 1 90 ? 35.011 3.598 -24.584 1.00 48.97 90 ILE A O 1
ATOM 754 N N . ALA A 1 91 ? 33.451 3.023 -23.093 1.00 51.88 91 ALA A N 1
ATOM 755 C CA . ALA A 1 91 ? 32.444 3.957 -23.613 1.00 51.88 91 ALA A CA 1
ATOM 756 C C . ALA A 1 91 ? 32.794 5.444 -23.398 1.00 51.88 91 ALA A C 1
ATOM 758 O O . ALA A 1 91 ? 32.519 6.267 -24.270 1.00 51.88 91 ALA A O 1
ATOM 759 N N . ARG A 1 92 ? 33.420 5.798 -22.262 1.00 51.12 92 ARG A N 1
ATOM 760 C CA . ARG A 1 92 ? 33.708 7.202 -21.899 1.00 51.12 92 ARG A CA 1
ATOM 761 C C . ARG A 1 92 ? 34.863 7.840 -22.667 1.00 51.12 92 ARG A C 1
ATOM 763 O O . ARG A 1 92 ? 34.916 9.062 -22.718 1.00 51.12 92 ARG A O 1
ATOM 770 N N . GLN A 1 93 ? 35.784 7.053 -23.220 1.00 53.12 93 GLN A N 1
ATOM 771 C CA . GLN A 1 93 ? 36.994 7.608 -23.833 1.00 53.12 93 GLN A CA 1
ATOM 772 C C . GLN A 1 93 ? 36.848 7.890 -25.337 1.00 53.12 93 GLN A C 1
ATOM 774 O O . GLN A 1 93 ? 37.491 8.818 -25.806 1.00 53.12 93 GLN A O 1
ATOM 779 N N . ASN A 1 94 ? 35.971 7.184 -26.074 1.00 54.31 94 ASN A N 1
ATOM 780 C CA . ASN A 1 94 ? 35.966 7.242 -27.551 1.00 54.31 94 ASN A CA 1
ATOM 781 C C . ASN A 1 94 ? 34.574 7.319 -28.228 1.00 54.31 94 ASN A C 1
ATOM 783 O O . ASN A 1 94 ? 34.470 7.064 -29.423 1.00 54.31 94 ASN A O 1
ATOM 787 N N . GLY A 1 95 ? 33.478 7.606 -27.510 1.00 56.66 95 GLY A N 1
ATOM 788 C CA . GLY A 1 95 ? 32.135 7.660 -28.126 1.00 56.66 95 GLY A CA 1
ATOM 789 C C . GLY A 1 95 ? 31.551 6.293 -28.526 1.00 56.66 95 GLY A C 1
ATOM 790 O O . GLY A 1 95 ? 30.561 6.225 -29.243 1.00 56.66 95 GLY A O 1
ATOM 791 N N . VAL A 1 96 ? 32.121 5.195 -28.018 1.00 62.19 96 VAL A N 1
ATOM 792 C CA . VAL A 1 96 ? 31.778 3.792 -28.358 1.00 62.19 96 VAL A CA 1
ATOM 793 C C . VAL A 1 96 ? 30.369 3.377 -27.891 1.00 62.19 96 VAL A C 1
ATOM 795 O O . VAL A 1 96 ? 29.859 2.315 -28.254 1.00 62.19 96 VAL A O 1
ATOM 798 N N . GLY A 1 97 ? 29.713 4.199 -27.067 1.00 65.62 97 GLY A N 1
ATOM 799 C CA . GLY A 1 97 ? 28.329 3.976 -26.646 1.00 65.62 97 GLY A CA 1
ATOM 800 C C . GLY A 1 97 ? 27.309 4.149 -27.775 1.00 65.62 97 GLY A C 1
ATOM 801 O O . GLY A 1 97 ? 26.284 3.471 -27.748 1.00 65.62 97 GLY A O 1
ATOM 802 N N . SER A 1 98 ? 27.609 4.975 -28.786 1.00 78.19 98 SER A N 1
ATOM 803 C CA . SER A 1 98 ? 26.647 5.324 -29.834 1.00 78.19 98 SER A CA 1
ATOM 804 C C . SER A 1 98 ? 26.608 4.321 -30.990 1.00 78.19 98 SER A C 1
ATOM 806 O O . SER A 1 98 ? 27.548 3.559 -31.223 1.00 78.19 98 SER A O 1
ATOM 808 N N . GLY A 1 99 ? 25.489 4.287 -31.714 1.00 82.88 99 GLY A N 1
ATOM 809 C CA . GLY A 1 99 ? 25.347 3.515 -32.955 1.00 82.88 99 GLY A CA 1
ATOM 810 C C . GLY A 1 99 ? 24.267 2.432 -32.934 1.00 82.88 99 GLY A C 1
ATOM 811 O O . GLY A 1 99 ? 23.626 2.175 -31.911 1.00 82.88 99 GLY A O 1
ATOM 812 N N . TYR A 1 100 ? 24.067 1.818 -34.100 1.00 85.81 100 TYR A N 1
ATOM 813 C CA . TYR A 1 100 ? 23.008 0.845 -34.366 1.00 85.81 100 TYR A CA 1
ATOM 814 C C . TYR A 1 100 ? 23.434 -0.574 -33.978 1.00 85.81 100 TYR A C 1
ATOM 816 O O . TYR A 1 100 ? 24.430 -1.088 -34.488 1.00 85.81 100 TYR A O 1
ATOM 824 N N . ARG A 1 101 ? 22.707 -1.204 -33.053 1.00 85.94 101 ARG A N 1
ATOM 825 C CA . ARG A 1 101 ? 23.031 -2.536 -32.516 1.00 85.94 101 ARG A CA 1
ATOM 826 C C . ARG A 1 101 ? 21.796 -3.211 -31.923 1.00 85.94 101 ARG A C 1
ATOM 828 O O . ARG A 1 101 ? 20.816 -2.542 -31.601 1.00 85.94 101 ARG A O 1
ATOM 835 N N . TRP A 1 102 ? 21.856 -4.530 -31.761 1.00 82.69 102 TRP A N 1
ATOM 836 C CA . TRP A 1 102 ? 20.809 -5.294 -31.086 1.00 82.69 102 TRP A CA 1
ATOM 837 C C . TRP A 1 102 ? 20.687 -4.865 -29.619 1.00 82.69 102 TRP A C 1
ATOM 839 O O . TRP A 1 102 ? 21.694 -4.807 -28.909 1.00 82.69 102 TRP A O 1
ATOM 849 N N . ASN A 1 103 ? 19.466 -4.584 -29.167 1.00 83.19 103 ASN A N 1
ATOM 850 C CA . ASN A 1 103 ? 19.154 -4.326 -27.768 1.00 83.19 103 ASN A CA 1
ATOM 851 C C . ASN A 1 103 ? 18.350 -5.510 -27.215 1.00 83.19 103 ASN A C 1
ATOM 853 O O . ASN A 1 103 ? 17.206 -5.735 -27.602 1.00 83.19 103 ASN A O 1
ATOM 857 N N . GLY A 1 104 ? 18.964 -6.273 -26.306 1.00 79.12 104 GLY A N 1
ATOM 858 C CA . GLY A 1 104 ? 18.345 -7.466 -25.722 1.00 79.12 104 GLY A CA 1
ATOM 859 C C . GLY A 1 104 ? 17.109 -7.178 -24.869 1.00 79.12 104 GLY A C 1
ATOM 860 O O . GLY A 1 104 ? 16.241 -8.038 -24.778 1.00 79.12 104 GLY A O 1
ATOM 861 N N . ASN A 1 105 ? 17.000 -5.975 -24.300 1.00 81.06 105 ASN A N 1
ATOM 862 C CA . ASN A 1 105 ? 15.856 -5.585 -23.476 1.00 81.06 105 ASN A CA 1
ATOM 863 C C . ASN A 1 105 ? 14.649 -5.185 -24.335 1.00 81.06 105 ASN A C 1
ATOM 865 O O . ASN A 1 105 ? 13.520 -5.510 -23.992 1.00 81.06 105 ASN A O 1
ATOM 869 N N . GLU A 1 106 ? 14.894 -4.535 -25.475 1.00 83.31 106 GLU A N 1
ATOM 870 C CA . GLU A 1 106 ? 13.853 -4.146 -26.443 1.00 83.31 106 GLU A CA 1
ATOM 871 C C . GLU A 1 106 ? 13.499 -5.273 -27.433 1.00 83.31 106 GLU A C 1
ATOM 873 O O . GLU A 1 106 ? 12.528 -5.175 -28.192 1.00 83.31 106 GLU A O 1
ATOM 878 N N . GLY A 1 107 ? 14.320 -6.331 -27.475 1.00 86.12 107 GLY A N 1
ATOM 879 C CA . GLY A 1 107 ? 14.167 -7.468 -28.385 1.00 86.12 107 GLY A CA 1
ATOM 880 C C . GLY A 1 107 ? 14.240 -7.087 -29.868 1.00 86.12 107 GLY A C 1
ATOM 881 O O . GLY A 1 107 ? 13.622 -7.755 -30.696 1.00 86.12 107 GLY A O 1
ATOM 882 N N . ARG A 1 108 ? 14.932 -5.989 -30.201 1.00 88.75 108 ARG A N 1
ATOM 883 C CA . ARG A 1 108 ? 15.056 -5.446 -31.564 1.00 88.75 108 ARG A CA 1
ATOM 884 C C . ARG A 1 108 ? 16.321 -4.602 -31.729 1.00 88.75 108 ARG A C 1
ATOM 886 O O . ARG A 1 108 ? 17.060 -4.379 -30.767 1.00 88.75 108 ARG A O 1
ATOM 893 N N . TYR A 1 109 ? 16.598 -4.135 -32.947 1.00 87.12 109 TYR A N 1
ATOM 894 C CA . TYR A 1 109 ? 17.759 -3.281 -33.197 1.00 87.12 109 TYR A CA 1
ATOM 895 C C . TYR A 1 109 ? 17.448 -1.813 -32.895 1.00 87.12 109 TYR A C 1
ATOM 897 O O . TYR A 1 109 ? 16.435 -1.272 -33.333 1.00 87.12 109 TYR A O 1
ATOM 905 N N . CYS A 1 110 ? 18.358 -1.143 -32.188 1.00 89.62 110 CYS A N 1
ATOM 906 C CA . CYS A 1 110 ? 18.198 0.249 -31.784 1.00 89.62 110 CYS A CA 1
ATOM 907 C C . CYS A 1 110 ? 19.448 1.084 -32.078 1.00 89.62 110 CYS A C 1
ATOM 909 O O . CYS A 1 110 ? 20.582 0.603 -32.004 1.00 89.62 110 CYS A O 1
ATOM 911 N N . ASN A 1 111 ? 19.235 2.368 -32.355 1.00 90.44 111 ASN A N 1
ATOM 912 C CA . ASN A 1 111 ? 20.253 3.406 -32.251 1.00 90.44 111 ASN A CA 1
ATOM 913 C C . ASN A 1 111 ? 20.476 3.752 -30.779 1.00 90.44 111 ASN A C 1
ATOM 915 O O . ASN A 1 111 ? 19.509 3.848 -30.028 1.00 90.44 111 ASN A O 1
ATOM 919 N N . HIS A 1 112 ? 21.731 3.963 -30.384 1.00 86.44 112 HIS A N 1
ATOM 920 C CA . HIS A 1 112 ? 22.098 4.339 -29.018 1.00 86.44 112 HIS A CA 1
ATOM 921 C C . HIS A 1 112 ? 22.840 5.679 -28.976 1.00 86.44 112 HIS A C 1
ATOM 923 O O . HIS A 1 112 ? 23.518 6.047 -29.942 1.00 86.44 112 HIS A O 1
ATOM 929 N N . ASP A 1 113 ? 22.712 6.403 -27.864 1.00 84.44 113 ASP A N 1
ATOM 930 C CA . ASP A 1 113 ? 23.465 7.628 -27.586 1.00 84.44 113 ASP A CA 1
ATOM 931 C C . ASP A 1 113 ? 24.897 7.337 -27.094 1.00 84.44 113 ASP A C 1
ATOM 933 O O . ASP A 1 113 ? 25.298 6.191 -26.908 1.00 84.44 113 ASP A O 1
ATOM 937 N N . ALA A 1 114 ? 25.702 8.379 -26.862 1.00 81.50 114 ALA A N 1
ATOM 938 C CA . ALA A 1 114 ? 27.077 8.217 -26.377 1.00 81.50 114 ALA A CA 1
ATOM 939 C C . ALA A 1 114 ? 27.165 7.541 -24.994 1.00 81.50 114 ALA A C 1
ATOM 941 O O . ALA A 1 114 ? 28.189 6.937 -24.663 1.00 81.50 114 ALA A O 1
ATOM 942 N N . ALA A 1 115 ? 26.104 7.625 -24.190 1.00 76.62 115 ALA A N 1
ATOM 943 C CA . ALA A 1 115 ? 26.018 6.948 -22.908 1.00 76.62 115 ALA A CA 1
ATOM 944 C C . ALA A 1 115 ? 25.621 5.470 -23.061 1.00 76.62 115 ALA A C 1
ATOM 946 O O . ALA A 1 115 ? 25.901 4.699 -22.144 1.00 76.62 115 ALA A O 1
ATOM 947 N N . GLY A 1 116 ? 25.077 5.043 -24.202 1.00 77.81 116 GLY A N 1
ATOM 948 C CA . GLY A 1 116 ? 24.623 3.679 -24.473 1.00 77.81 116 GLY A CA 1
ATOM 949 C C . GLY A 1 116 ? 23.139 3.446 -24.171 1.00 77.81 116 GLY A C 1
ATOM 950 O O . GLY A 1 116 ? 22.738 2.291 -24.010 1.00 77.81 116 GLY A O 1
ATOM 951 N N . TYR A 1 117 ? 22.335 4.508 -24.059 1.00 85.19 117 TYR A N 1
ATOM 952 C CA . TYR A 1 117 ? 20.875 4.413 -23.972 1.00 85.19 117 TYR A CA 1
ATOM 953 C C . TYR A 1 117 ? 20.249 4.341 -25.366 1.00 85.19 117 TYR A C 1
ATOM 955 O O . TYR A 1 117 ? 20.734 5.025 -26.272 1.00 85.19 117 TYR A O 1
ATOM 963 N N . PRO A 1 118 ? 19.186 3.542 -25.564 1.00 87.62 118 PRO A N 1
ATOM 964 C CA . PRO A 1 118 ? 18.473 3.503 -26.834 1.00 87.62 118 PRO A CA 1
ATOM 965 C C . PRO A 1 118 ? 17.759 4.839 -27.099 1.00 87.62 118 PRO A C 1
ATOM 967 O O . PRO A 1 118 ? 17.112 5.392 -26.214 1.00 87.62 118 PRO A O 1
ATOM 970 N N . THR A 1 119 ? 17.869 5.355 -28.324 1.00 89.94 119 THR A N 1
ATOM 971 C CA . THR A 1 119 ? 17.217 6.599 -28.772 1.00 89.94 119 THR A CA 1
ATOM 972 C C . THR A 1 119 ? 16.098 6.351 -29.777 1.00 89.94 119 THR A C 1
ATOM 974 O O . THR A 1 119 ? 15.109 7.078 -29.780 1.00 89.94 119 THR A O 1
ATOM 977 N N . ASN A 1 120 ? 16.236 5.337 -30.637 1.00 89.94 120 ASN A N 1
ATOM 978 C CA . ASN A 1 120 ? 15.194 4.912 -31.572 1.00 89.94 120 ASN A CA 1
ATOM 979 C C . ASN A 1 120 ? 15.394 3.438 -31.964 1.00 89.94 120 ASN A C 1
ATOM 981 O O . ASN A 1 120 ? 16.535 3.029 -32.185 1.00 89.94 120 ASN A O 1
ATOM 985 N N . CYS A 1 121 ? 14.317 2.662 -32.077 1.00 88.94 121 CYS A N 1
ATOM 986 C CA . CYS A 1 121 ? 14.347 1.214 -32.298 1.00 88.94 121 CYS A CA 1
ATOM 987 C C . CYS A 1 121 ? 13.469 0.802 -33.488 1.00 88.94 121 CYS A C 1
ATOM 989 O O . CYS A 1 121 ? 12.392 1.366 -33.677 1.00 88.94 121 CYS A O 1
ATOM 991 N N . TYR A 1 122 ? 13.919 -0.196 -34.255 1.00 86.31 122 TYR A N 1
ATOM 992 C CA . TYR A 1 122 ? 13.291 -0.673 -35.494 1.00 86.31 122 TYR A CA 1
ATOM 993 C C . TYR A 1 122 ? 13.084 -2.185 -35.456 1.00 86.31 122 TYR A C 1
ATOM 995 O O . TYR A 1 122 ? 14.020 -2.896 -35.016 1.00 86.31 122 TYR A O 1
#

Secondary structure (DSSP, 8-state):
--SSHHHHTTSS-----PPPHHHHHHHHHHHHHHHH-TTHHHH--HHHHHHHHHHHHHHHHHHHHHHHHHHHHHHHHHTSPPPP---HHHHHHHSTT-EEEEETTTTEEEEE-TTS-EEEE-

Sequence (122 aa):
MKKFVLMILLFASTSSFAVDPFEVERVERSCKHEKSSILRDRYGTPSCDHLGRLYELEREQQHIRYAREFNESQERIAATPQRIIVEHRIARQNGVGSGYRWNGNEGRYC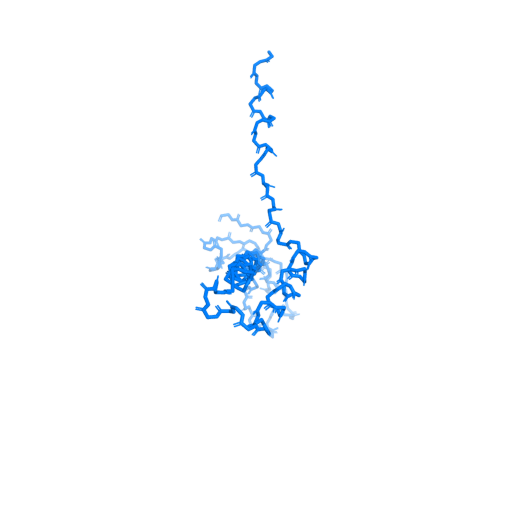NHDAAGYPTNCY